Protein AF-A0A7L1XXJ8-F1 (afdb_monomer_lite)

Structure (mmCIF, N/CA/C/O backbone):
data_AF-A0A7L1XXJ8-F1
#
_entry.id   AF-A0A7L1XXJ8-F1
#
loop_
_atom_site.group_PDB
_atom_site.id
_atom_site.type_symbol
_atom_site.label_atom_id
_atom_site.label_alt_id
_atom_site.label_comp_id
_atom_site.label_asym_id
_atom_site.label_entity_id
_atom_site.label_seq_id
_atom_site.pdbx_PDB_ins_code
_atom_site.Cartn_x
_atom_site.Cartn_y
_atom_site.Cartn_z
_atom_site.occupancy
_atom_site.B_iso_or_equiv
_atom_site.auth_seq_id
_atom_site.auth_comp_id
_atom_site.auth_asym_id
_atom_site.auth_atom_id
_atom_site.pdbx_PDB_model_num
ATOM 1 N N . MET A 1 1 ? -1.727 -7.210 -4.369 1.00 92.44 1 MET A N 1
ATOM 2 C CA . MET A 1 1 ? -0.288 -7.426 -4.693 1.00 92.44 1 MET A CA 1
ATOM 3 C C . MET A 1 1 ? 0.607 -7.541 -3.453 1.00 92.44 1 MET A C 1
ATOM 5 O O . MET A 1 1 ? 1.324 -8.529 -3.338 1.00 92.44 1 MET A O 1
ATOM 9 N N . ILE A 1 2 ? 0.567 -6.582 -2.517 1.00 97.12 2 ILE A N 1
ATOM 10 C CA . ILE A 1 2 ? 1.494 -6.506 -1.365 1.00 97.12 2 ILE A CA 1
ATOM 11 C C . ILE A 1 2 ? 1.468 -7.769 -0.490 1.00 97.12 2 ILE A C 1
ATOM 13 O O . ILE A 1 2 ? 2.522 -8.283 -0.127 1.00 97.12 2 ILE A O 1
ATOM 17 N N . ALA A 1 3 ? 0.284 -8.337 -0.232 1.00 97.69 3 ALA A N 1
ATOM 18 C CA . ALA A 1 3 ? 0.163 -9.579 0.534 1.00 97.69 3 ALA A CA 1
ATOM 19 C C . ALA A 1 3 ? 0.949 -10.750 -0.089 1.00 97.69 3 ALA A C 1
ATOM 21 O O . ALA A 1 3 ? 1.571 -11.533 0.626 1.00 97.69 3 ALA A O 1
ATOM 22 N N . ARG A 1 4 ? 0.990 -10.843 -1.428 1.00 97.75 4 ARG A N 1
ATOM 23 C CA . ARG A 1 4 ? 1.785 -11.864 -2.124 1.00 97.75 4 ARG A CA 1
ATOM 24 C C . ARG A 1 4 ? 3.277 -11.638 -1.906 1.00 97.75 4 ARG A C 1
ATOM 26 O O . ARG A 1 4 ? 3.969 -12.590 -1.578 1.00 97.75 4 ARG A O 1
ATOM 33 N N . LEU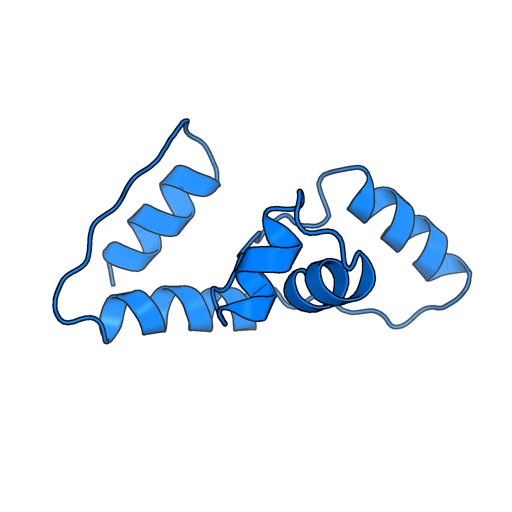 A 1 5 ? 3.753 -10.398 -2.027 1.00 97.94 5 LEU A N 1
ATOM 34 C CA . LEU A 1 5 ? 5.158 -10.055 -1.768 1.00 97.94 5 LEU A CA 1
ATOM 35 C C . LEU A 1 5 ? 5.560 -10.374 -0.319 1.00 97.94 5 LEU A C 1
ATOM 37 O O . LEU A 1 5 ? 6.631 -10.921 -0.085 1.00 97.94 5 LEU A O 1
ATOM 41 N N . GLY A 1 6 ? 4.670 -10.110 0.642 1.00 97.81 6 GLY A N 1
ATOM 42 C CA . GLY A 1 6 ? 4.861 -10.491 2.043 1.00 97.81 6 GLY A CA 1
ATOM 43 C C . GLY A 1 6 ? 4.942 -12.004 2.266 1.00 97.81 6 GLY A C 1
ATOM 44 O O . GLY A 1 6 ? 5.636 -12.453 3.171 1.00 97.81 6 GLY A O 1
ATOM 45 N N . LYS A 1 7 ? 4.256 -12.803 1.443 1.00 97.94 7 LYS A N 1
ATOM 46 C CA . LYS A 1 7 ? 4.336 -14.266 1.504 1.00 97.94 7 LYS A CA 1
ATOM 47 C C . LYS A 1 7 ? 5.636 -14.780 0.883 1.00 97.94 7 LYS A C 1
ATOM 49 O O . LYS A 1 7 ? 6.244 -15.679 1.441 1.00 97.94 7 LYS A O 1
ATOM 54 N N . GLU A 1 8 ? 6.051 -14.207 -0.245 1.00 98.44 8 GLU A N 1
ATOM 55 C CA . GLU A 1 8 ? 7.261 -14.620 -0.974 1.00 98.44 8 GLU A CA 1
ATOM 56 C C . GLU A 1 8 ? 8.561 -14.251 -0.245 1.00 98.44 8 GLU A C 1
ATOM 58 O O . GLU A 1 8 ? 9.539 -14.980 -0.359 1.00 98.44 8 GLU A O 1
ATOM 63 N N . ILE A 1 9 ? 8.593 -13.141 0.507 1.00 97.94 9 ILE A N 1
ATOM 64 C CA . ILE A 1 9 ? 9.805 -12.743 1.247 1.00 97.94 9 ILE A CA 1
ATOM 65 C C . ILE A 1 9 ? 10.117 -13.682 2.423 1.00 97.94 9 ILE A C 1
ATOM 67 O O . ILE A 1 9 ? 11.268 -13.744 2.838 1.00 97.94 9 ILE A O 1
ATOM 71 N N . ASP A 1 10 ? 9.095 -14.362 2.966 1.00 97.06 10 ASP A N 1
ATOM 72 C CA . ASP A 1 10 ? 9.163 -15.362 4.050 1.00 97.06 10 ASP A CA 1
ATOM 73 C C . ASP A 1 10 ? 10.159 -15.038 5.183 1.00 97.06 10 ASP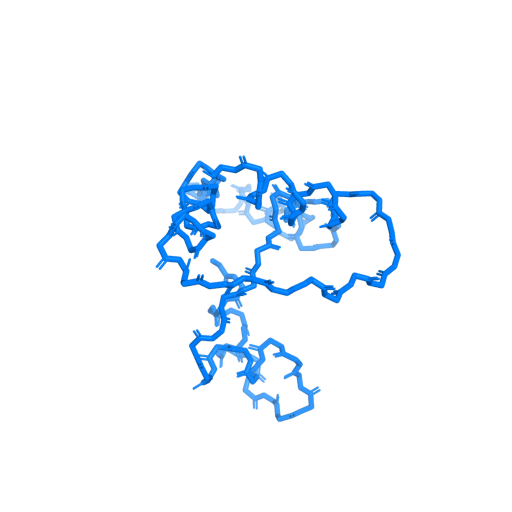 A C 1
ATOM 75 O O . ASP A 1 10 ? 10.896 -15.890 5.673 1.00 97.06 10 ASP A O 1
ATOM 79 N N . ASN A 1 11 ? 10.203 -13.767 5.594 1.00 98.06 11 ASN A N 1
ATOM 80 C CA . ASN A 1 11 ? 11.155 -13.274 6.584 1.00 98.06 11 ASN A CA 1
ATOM 81 C C . ASN A 1 11 ? 10.412 -12.649 7.782 1.00 98.06 11 ASN A C 1
ATOM 83 O O . ASN A 1 11 ? 9.669 -11.680 7.584 1.00 98.06 11 ASN A O 1
ATOM 87 N N . PRO A 1 12 ? 10.630 -13.140 9.021 1.00 97.88 12 PRO A N 1
ATOM 88 C CA . PRO A 1 12 ? 9.959 -12.639 10.222 1.00 97.88 12 PRO A CA 1
ATOM 89 C C . PRO A 1 12 ? 10.338 -11.203 10.619 1.00 97.88 12 PRO A C 1
ATOM 91 O O . PRO A 1 12 ? 9.653 -10.619 11.455 1.00 97.88 12 PRO A O 1
ATOM 94 N N . GLU A 1 13 ? 11.377 -10.608 10.037 1.00 98.56 13 GLU A N 1
ATOM 95 C CA . GLU A 1 13 ? 11.726 -9.194 10.239 1.00 98.56 13 GLU A CA 1
ATOM 96 C C . GLU A 1 13 ? 10.874 -8.245 9.374 1.00 98.56 13 GLU A C 1
ATOM 98 O O . GLU A 1 13 ? 10.858 -7.034 9.592 1.00 98.56 13 GLU A O 1
ATOM 103 N N . SER A 1 14 ? 10.135 -8.769 8.388 1.00 98.38 14 SER A N 1
ATOM 104 C CA . SER A 1 14 ? 9.342 -7.960 7.461 1.00 98.38 14 SER A CA 1
ATOM 105 C C . SER A 1 14 ? 7.949 -7.634 8.003 1.00 98.38 14 SER A C 1
ATOM 107 O O . SER A 1 14 ? 7.169 -8.513 8.374 1.00 98.38 14 SER A O 1
ATOM 109 N N . ILE A 1 15 ? 7.567 -6.356 7.930 1.00 98.44 15 ILE A N 1
ATOM 110 C CA . ILE A 1 15 ? 6.197 -5.909 8.230 1.00 98.44 15 ILE A CA 1
ATOM 111 C C . ILE A 1 15 ? 5.194 -6.567 7.271 1.00 98.44 15 ILE A C 1
ATOM 113 O O . ILE A 1 15 ? 4.139 -7.034 7.697 1.00 98.44 15 ILE A O 1
ATOM 117 N N . CYS A 1 16 ? 5.524 -6.652 5.977 1.00 98.06 16 CYS A N 1
ATOM 118 C CA . CYS A 1 16 ? 4.633 -7.232 4.967 1.00 98.06 16 CYS A CA 1
ATOM 119 C C . CYS A 1 16 ? 4.409 -8.734 5.191 1.00 98.06 16 CYS A C 1
ATOM 121 O O . CYS A 1 16 ? 3.318 -9.235 4.911 1.00 98.06 16 CYS A O 1
ATOM 123 N N . TYR A 1 17 ? 5.416 -9.439 5.719 1.00 98.56 17 TYR A N 1
ATOM 124 C CA . TYR A 1 17 ? 5.294 -10.844 6.104 1.00 98.56 17 TYR A CA 1
ATOM 125 C C . TYR A 1 17 ? 4.243 -11.036 7.198 1.00 98.56 17 TYR A C 1
ATOM 127 O O . TYR A 1 17 ? 3.335 -11.858 7.056 1.00 98.56 17 TYR A O 1
ATOM 135 N N . TRP A 1 18 ? 4.319 -10.245 8.268 1.00 98.69 18 TRP A N 1
ATOM 136 C CA . TRP A 1 18 ? 3.347 -10.332 9.355 1.00 98.69 18 TRP A CA 1
ATOM 137 C C . TRP A 1 18 ? 1.968 -9.826 8.959 1.00 98.69 18 TRP A C 1
ATOM 139 O O . TRP A 1 18 ? 0.972 -10.408 9.390 1.00 98.69 18 TRP A O 1
ATOM 149 N N . ALA A 1 19 ? 1.891 -8.793 8.120 1.00 98.56 19 ALA A N 1
ATOM 150 C CA . ALA A 1 19 ? 0.621 -8.280 7.631 1.00 98.56 19 ALA A CA 1
ATOM 151 C C . ALA A 1 19 ? -0.155 -9.367 6.873 1.00 98.56 19 ALA A C 1
ATOM 153 O O . ALA A 1 19 ? -1.290 -9.670 7.234 1.00 98.56 19 ALA A O 1
ATOM 154 N N . GLN A 1 20 ? 0.477 -10.043 5.904 1.00 98.25 20 GLN A N 1
ATOM 155 C CA . GLN A 1 20 ? -0.203 -11.113 5.167 1.00 98.25 20 GLN A CA 1
ATOM 156 C C . GLN A 1 20 ? -0.518 -12.327 6.049 1.00 98.25 20 GLN A C 1
ATOM 158 O O . GLN A 1 20 ? -1.610 -12.878 5.950 1.00 98.25 20 GLN A O 1
ATOM 163 N N . LYS A 1 21 ? 0.384 -12.704 6.969 1.00 98.25 21 LYS A N 1
ATOM 164 C CA . LYS A 1 21 ? 0.195 -13.869 7.849 1.00 98.25 21 LYS A CA 1
ATOM 165 C C . LYS A 1 21 ? -0.979 -13.696 8.815 1.00 98.25 21 LYS A C 1
ATOM 167 O O . LYS A 1 21 ? -1.613 -14.679 9.184 1.00 98.25 21 LYS A O 1
ATOM 172 N N . ASN A 1 22 ? -1.272 -12.455 9.200 1.00 98.50 22 ASN A N 1
ATOM 173 C CA . ASN A 1 22 ? -2.381 -12.103 10.087 1.00 98.50 22 ASN A CA 1
ATOM 174 C C . ASN A 1 22 ? -3.613 -11.564 9.339 1.00 98.50 22 ASN A C 1
ATOM 176 O O . ASN A 1 22 ? -4.515 -11.029 9.977 1.00 98.50 22 ASN A O 1
ATOM 180 N N . ASN A 1 23 ? -3.669 -11.687 8.007 1.00 97.81 23 ASN A N 1
ATOM 181 C CA . ASN A 1 23 ? -4.757 -11.157 7.174 1.00 97.81 23 ASN A CA 1
ATOM 182 C C . ASN A 1 23 ? -5.023 -9.649 7.378 1.00 97.81 23 ASN A C 1
ATOM 184 O O . ASN A 1 23 ? -6.164 -9.194 7.308 1.00 97.81 23 ASN A O 1
ATOM 188 N N . ILE A 1 24 ? -3.970 -8.866 7.623 1.00 98.19 24 ILE A N 1
ATOM 189 C CA . ILE A 1 24 ? -4.030 -7.406 7.734 1.00 98.19 24 ILE A CA 1
ATOM 190 C C . ILE A 1 24 ? -3.749 -6.814 6.345 1.00 98.19 24 ILE A C 1
ATOM 192 O O . ILE A 1 24 ? -2.640 -6.986 5.824 1.00 98.19 24 ILE A O 1
ATOM 196 N N . PRO A 1 25 ? -4.716 -6.126 5.714 1.00 97.56 25 PRO A N 1
ATOM 197 C CA . PRO A 1 25 ? -4.504 -5.539 4.401 1.00 97.56 25 PRO A CA 1
ATOM 198 C C . PRO A 1 25 ? -3.561 -4.337 4.485 1.00 97.56 25 PRO A C 1
ATOM 200 O O . PRO A 1 25 ? -3.682 -3.483 5.361 1.00 97.56 25 PRO A O 1
ATOM 203 N N . VAL A 1 26 ? -2.635 -4.262 3.530 1.00 98.00 26 VAL A N 1
ATOM 204 C CA . VAL A 1 26 ? -1.774 -3.098 3.305 1.00 98.00 26 VAL A CA 1
ATOM 205 C C . VAL A 1 26 ? -2.194 -2.482 1.982 1.00 98.00 26 VAL A C 1
ATOM 207 O O . VAL A 1 26 ? -2.166 -3.167 0.959 1.00 98.00 26 VAL A O 1
ATOM 210 N N . LEU A 1 27 ? -2.578 -1.209 2.013 1.00 97.44 27 LEU A N 1
ATOM 211 C CA . LEU A 1 27 ? -3.108 -0.490 0.859 1.00 97.44 27 LEU A CA 1
ATOM 212 C C . LEU A 1 27 ? -2.158 0.627 0.448 1.00 97.44 27 LEU A C 1
ATOM 214 O O . LEU A 1 27 ? -1.674 1.387 1.287 1.00 97.44 27 LEU A O 1
ATOM 218 N N . SER A 1 28 ? -1.900 0.720 -0.853 1.00 97.38 28 SER A N 1
ATOM 219 C CA . SER A 1 28 ? -1.071 1.768 -1.443 1.00 97.38 28 SER A CA 1
ATOM 220 C C . SER A 1 28 ? -1.625 2.135 -2.821 1.00 97.38 28 SER A C 1
ATOM 222 O O . SER A 1 28 ? -1.283 1.479 -3.807 1.00 97.38 28 SER A O 1
ATOM 224 N N . PRO A 1 29 ? -2.475 3.177 -2.915 1.00 95.56 29 PRO A N 1
ATOM 225 C CA . PRO A 1 29 ? -3.054 3.609 -4.190 1.00 95.56 29 PRO A CA 1
ATOM 226 C C . PRO A 1 29 ? -2.002 4.024 -5.227 1.00 95.56 29 PRO A C 1
ATOM 228 O O . PRO A 1 29 ? -2.248 3.945 -6.424 1.00 95.56 29 PRO A O 1
ATOM 231 N N . ALA A 1 30 ? -0.822 4.451 -4.771 1.00 96.31 30 ALA A N 1
ATOM 232 C CA . ALA A 1 30 ? 0.304 4.853 -5.607 1.00 96.31 30 ALA A CA 1
ATOM 233 C C . ALA A 1 30 ? 1.446 3.821 -5.547 1.00 96.31 30 ALA A C 1
ATOM 235 O O . ALA A 1 30 ? 2.607 4.174 -5.367 1.00 96.31 30 ALA A O 1
ATOM 236 N N . LEU A 1 31 ? 1.132 2.524 -5.679 1.00 96.50 31 LEU A N 1
ATOM 237 C CA . LEU A 1 31 ? 2.128 1.443 -5.577 1.00 96.50 31 LEU A CA 1
ATOM 238 C C . LEU A 1 31 ? 3.261 1.539 -6.620 1.00 96.50 31 LEU A C 1
ATOM 240 O O . LEU A 1 31 ? 4.342 0.992 -6.413 1.00 96.50 31 LEU A O 1
ATOM 244 N N . THR A 1 32 ? 3.014 2.222 -7.737 1.00 96.75 32 THR A N 1
ATOM 245 C CA . THR A 1 32 ? 3.977 2.422 -8.826 1.00 96.75 32 THR A CA 1
ATOM 246 C C . THR A 1 32 ? 4.958 3.570 -8.584 1.00 96.75 32 THR A C 1
ATOM 248 O O . THR A 1 32 ? 5.903 3.703 -9.352 1.00 96.75 32 THR A O 1
ATOM 251 N N . ASP A 1 33 ? 4.759 4.403 -7.561 1.00 96.75 33 ASP A N 1
ATOM 252 C CA . ASP A 1 33 ? 5.623 5.556 -7.275 1.00 96.75 33 ASP A CA 1
ATOM 253 C C . ASP A 1 33 ? 6.847 5.137 -6.440 1.00 96.75 33 ASP A C 1
ATOM 255 O O . ASP A 1 33 ? 6.926 5.350 -5.230 1.00 96.75 33 ASP A O 1
ATOM 259 N N . GLY A 1 34 ? 7.782 4.429 -7.080 1.00 96.25 34 GLY A N 1
ATOM 260 C CA . GLY A 1 34 ? 9.034 3.984 -6.469 1.00 96.25 34 GLY A CA 1
ATOM 261 C C . GLY A 1 34 ? 9.671 2.795 -7.189 1.00 96.25 34 GLY A C 1
ATOM 262 O O . GLY A 1 34 ? 9.213 2.365 -8.244 1.00 96.25 34 GLY A O 1
ATOM 263 N N . SER A 1 35 ? 10.702 2.203 -6.576 1.00 97.56 35 SER A N 1
ATOM 264 C CA . SER A 1 35 ? 11.502 1.127 -7.194 1.00 97.56 35 SER A CA 1
ATOM 265 C C . SER A 1 35 ? 10.684 -0.103 -7.621 1.00 97.56 35 SER A C 1
ATOM 267 O O . SER A 1 35 ? 11.005 -0.751 -8.617 1.00 97.56 35 SER A O 1
ATOM 269 N N . LEU A 1 36 ? 9.591 -0.420 -6.916 1.00 97.31 36 LEU A N 1
ATOM 270 C CA . LEU A 1 36 ? 8.682 -1.488 -7.340 1.00 97.31 36 LEU A CA 1
ATOM 271 C C . LEU A 1 36 ? 8.008 -1.160 -8.682 1.00 97.31 36 LEU A C 1
ATOM 273 O O . LEU A 1 36 ? 7.866 -2.046 -9.525 1.00 97.31 36 LEU A O 1
ATOM 277 N N . GLY A 1 37 ? 7.634 0.104 -8.891 1.00 96.94 37 GLY A N 1
ATOM 278 C CA . GLY A 1 37 ? 7.119 0.609 -10.160 1.00 96.94 37 GLY A CA 1
ATOM 279 C C . GLY A 1 37 ? 8.123 0.447 -11.294 1.00 96.94 37 GLY A C 1
ATOM 280 O O . GLY A 1 37 ? 7.751 -0.072 -12.344 1.00 96.94 37 GLY A O 1
ATOM 281 N N . ASP A 1 38 ? 9.398 0.767 -11.060 1.00 97.75 38 ASP A N 1
ATOM 282 C CA . ASP A 1 38 ? 10.465 0.571 -12.053 1.00 97.75 38 ASP A CA 1
ATOM 283 C C . ASP A 1 38 ? 10.581 -0.902 -12.470 1.00 97.75 38 ASP A C 1
ATOM 285 O O . ASP A 1 38 ? 10.682 -1.230 -13.654 1.00 97.75 38 ASP A O 1
ATOM 289 N N . MET A 1 39 ? 10.516 -1.824 -11.503 1.00 97.75 39 MET A N 1
ATOM 290 C CA . MET A 1 39 ? 10.569 -3.259 -11.789 1.00 97.75 39 MET A CA 1
ATOM 291 C C . MET A 1 39 ? 9.348 -3.735 -12.584 1.00 97.75 39 MET A C 1
ATOM 293 O O . MET A 1 39 ? 9.500 -4.527 -13.516 1.00 97.75 39 MET A O 1
ATOM 297 N N . ILE A 1 40 ? 8.147 -3.241 -12.260 1.00 97.25 40 ILE A N 1
ATOM 298 C CA . ILE A 1 40 ? 6.920 -3.520 -13.023 1.00 97.25 40 ILE A CA 1
ATOM 299 C C . ILE A 1 40 ? 7.038 -2.963 -14.447 1.00 97.25 40 ILE A C 1
ATOM 301 O O . ILE A 1 40 ? 6.694 -3.654 -15.408 1.00 97.25 40 ILE A O 1
ATOM 305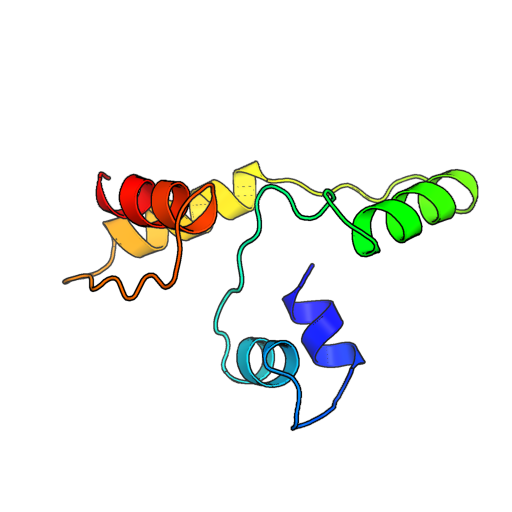 N N . PHE A 1 41 ? 7.577 -1.753 -14.599 1.00 97.44 41 PHE A N 1
ATOM 306 C CA . PHE A 1 41 ? 7.817 -1.123 -15.891 1.00 97.44 41 PHE A CA 1
ATOM 307 C C . PHE A 1 41 ? 8.743 -1.977 -16.762 1.00 97.44 41 PHE A C 1
ATOM 309 O O . PHE A 1 41 ? 8.345 -2.384 -17.854 1.00 97.44 41 PHE A O 1
ATOM 316 N N . PHE A 1 42 ? 9.927 -2.359 -16.272 1.00 97.69 42 PHE A N 1
ATOM 317 C CA . PHE A 1 42 ? 10.833 -3.237 -17.022 1.00 97.69 42 PHE A CA 1
ATOM 318 C C . PHE A 1 42 ? 10.230 -4.617 -17.301 1.00 97.69 42 PHE A C 1
ATOM 320 O O . PHE A 1 42 ? 10.474 -5.202 -18.360 1.00 97.69 42 PHE A O 1
ATOM 327 N N . HIS A 1 43 ? 9.436 -5.149 -16.368 1.00 97.56 43 HIS A N 1
ATOM 328 C CA . HIS A 1 43 ? 8.730 -6.410 -16.558 1.00 97.56 43 HIS A CA 1
ATOM 329 C C . HIS A 1 43 ? 7.723 -6.326 -17.707 1.00 97.56 43 HIS A C 1
ATOM 331 O O . HIS A 1 43 ? 7.652 -7.260 -18.504 1.00 97.56 43 HIS A O 1
ATOM 337 N N . SER A 1 44 ? 7.009 -5.205 -17.837 1.00 97.44 44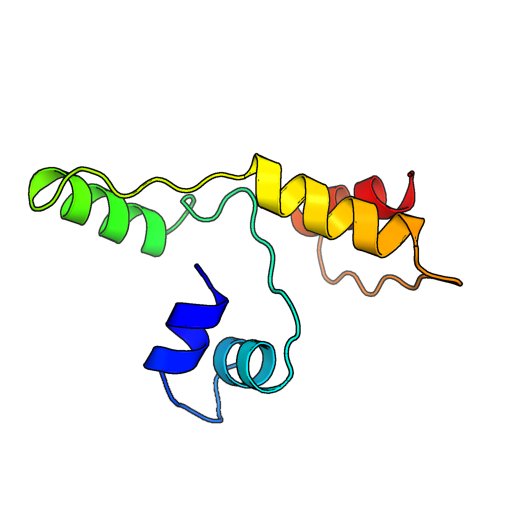 SER A N 1
ATOM 338 C CA . SER A 1 44 ? 5.955 -5.028 -18.840 1.00 97.44 44 SER A CA 1
ATOM 339 C C . SER A 1 44 ? 6.451 -5.198 -20.283 1.00 97.44 44 SER A C 1
ATOM 341 O O . SER A 1 44 ? 5.743 -5.783 -21.099 1.00 97.44 44 SER A O 1
ATOM 343 N N . TYR A 1 45 ? 7.697 -4.805 -20.584 1.00 97.00 45 TYR A N 1
ATOM 344 C CA . TYR A 1 45 ? 8.316 -5.013 -21.903 1.00 97.00 45 TYR A CA 1
ATOM 345 C C . TYR A 1 45 ? 8.628 -6.479 -22.203 1.00 97.00 45 TYR A C 1
ATOM 347 O O . TYR A 1 45 ? 8.635 -6.891 -23.360 1.00 97.00 45 TYR A O 1
ATOM 355 N N . LYS A 1 46 ? 8.925 -7.274 -21.170 1.00 97.12 46 LYS A N 1
ATOM 356 C CA . LYS A 1 46 ? 9.266 -8.696 -21.315 1.00 97.12 46 LYS A CA 1
ATOM 357 C C . LYS A 1 46 ? 8.024 -9.582 -21.270 1.00 97.12 46 LYS A C 1
ATOM 359 O O . LYS A 1 46 ? 7.989 -10.622 -21.923 1.00 97.12 46 LYS A O 1
ATOM 364 N N . ARG A 1 47 ? 7.046 -9.212 -20.441 1.00 96.06 47 ARG A N 1
ATOM 365 C CA . ARG A 1 47 ? 5.813 -9.953 -20.159 1.00 96.06 47 ARG A CA 1
ATOM 366 C C . ARG A 1 47 ? 4.670 -8.954 -19.930 1.00 96.06 47 ARG A C 1
ATOM 368 O O . ARG A 1 47 ? 4.429 -8.551 -18.791 1.00 96.06 47 ARG A O 1
ATOM 375 N N . PRO A 1 48 ? 3.987 -8.522 -21.001 1.00 95.25 48 PRO A N 1
ATOM 376 C CA . PRO A 1 48 ? 2.860 -7.606 -20.878 1.00 95.25 48 PRO A CA 1
ATOM 377 C C . PRO A 1 48 ? 1.653 -8.295 -20.224 1.00 95.25 48 PRO A C 1
ATOM 379 O O . PRO A 1 48 ? 1.516 -9.517 -20.284 1.00 95.25 48 PRO A O 1
ATOM 382 N N . GLY A 1 49 ? 0.757 -7.501 -19.631 1.00 95.88 49 GLY A N 1
ATOM 383 C CA . GLY A 1 49 ? -0.546 -7.970 -19.135 1.00 95.88 49 GLY A CA 1
ATOM 384 C C . GLY A 1 49 ? -0.761 -7.880 -17.622 1.00 95.88 49 GLY A C 1
ATOM 385 O O . GLY A 1 49 ? -1.873 -8.129 -17.166 1.00 95.88 49 GLY A O 1
ATOM 386 N N . LEU A 1 50 ? 0.251 -7.498 -16.834 1.00 97.19 50 LEU A N 1
ATOM 387 C CA . LEU A 1 50 ? 0.035 -7.192 -15.418 1.00 97.19 50 LEU A CA 1
ATOM 388 C C . LEU A 1 50 ? -0.779 -5.897 -15.287 1.00 97.19 50 LEU A C 1
ATOM 390 O O . LEU A 1 50 ? -0.341 -4.842 -15.740 1.00 97.19 50 LEU A O 1
ATOM 394 N N . VAL A 1 51 ? -1.936 -5.984 -14.634 1.00 96.94 51 VAL A N 1
ATOM 395 C CA . VAL A 1 51 ? -2.807 -4.844 -14.325 1.00 96.94 51 VAL A CA 1
ATOM 396 C C . VAL A 1 51 ? -2.901 -4.694 -12.811 1.00 96.94 51 VAL A C 1
ATOM 398 O O . VAL A 1 51 ? -3.100 -5.677 -12.096 1.00 96.94 51 VAL A O 1
ATOM 401 N N . LEU A 1 52 ? -2.748 -3.462 -12.329 1.00 96.06 52 LEU A N 1
ATOM 402 C CA . LEU A 1 52 ? -2.996 -3.084 -10.942 1.00 96.06 52 LEU A CA 1
ATOM 403 C C . LEU A 1 52 ? -4.241 -2.202 -10.908 1.00 96.06 52 LEU A C 1
ATOM 405 O O . LEU A 1 52 ? -4.191 -1.056 -11.349 1.00 96.06 52 LEU A O 1
ATOM 409 N N . ASP A 1 53 ? -5.350 -2.753 -10.420 1.00 96.25 53 ASP A N 1
ATOM 410 C CA . ASP A 1 53 ? -6.575 -1.987 -10.209 1.00 96.25 53 ASP A CA 1
ATOM 411 C C . ASP A 1 53 ? -6.583 -1.366 -8.810 1.00 96.25 53 ASP A C 1
ATOM 413 O O . ASP A 1 53 ? -6.417 -2.051 -7.803 1.00 96.25 53 ASP A O 1
ATOM 417 N N . ILE A 1 54 ? -6.787 -0.054 -8.763 1.00 96.62 54 ILE A N 1
ATOM 418 C CA . ILE A 1 54 ? -6.886 0.729 -7.528 1.00 96.62 54 ILE A CA 1
ATOM 419 C C . ILE A 1 54 ? -8.337 0.894 -7.060 1.00 96.62 54 ILE A C 1
ATOM 421 O O . ILE A 1 54 ? -8.578 1.283 -5.917 1.00 96.62 54 ILE A O 1
ATOM 425 N N . VAL A 1 55 ? -9.318 0.621 -7.928 1.00 97.62 55 VAL A N 1
ATOM 426 C CA . VAL A 1 55 ? -10.741 0.778 -7.610 1.00 97.62 55 VAL A CA 1
ATOM 427 C C . VAL A 1 55 ? -11.193 -0.305 -6.635 1.00 97.62 55 VAL A C 1
ATOM 429 O O . VAL A 1 55 ? -11.926 -0.003 -5.690 1.00 97.62 55 VAL A O 1
ATOM 432 N N . GLU A 1 56 ? -10.735 -1.545 -6.811 1.00 96.12 56 GLU A N 1
ATOM 433 C CA . GLU A 1 56 ? -10.998 -2.623 -5.855 1.00 96.12 56 GLU A CA 1
ATOM 434 C C . GLU A 1 56 ? -10.443 -2.303 -4.453 1.00 96.12 56 GLU A C 1
ATOM 436 O O . GLU A 1 56 ? -11.173 -2.412 -3.464 1.00 96.12 56 GLU A O 1
ATOM 441 N N . ASP A 1 57 ? -9.210 -1.794 -4.364 1.00 96.88 57 ASP A N 1
ATOM 442 C CA . ASP A 1 57 ? -8.598 -1.366 -3.096 1.00 96.88 57 ASP A CA 1
ATOM 443 C C . ASP A 1 57 ? -9.381 -0.212 -2.437 1.00 96.88 57 ASP A C 1
ATOM 445 O O . ASP A 1 57 ? -9.571 -0.194 -1.216 1.00 96.88 57 ASP A O 1
ATOM 449 N N . LEU A 1 58 ? -9.913 0.726 -3.232 1.00 97.38 58 LEU A N 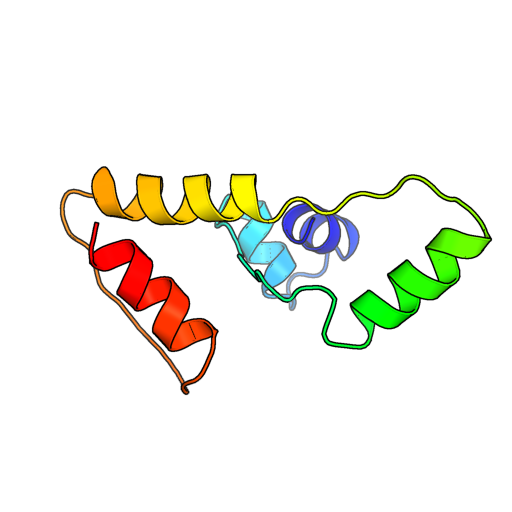1
ATOM 450 C CA . LEU A 1 58 ? -10.762 1.809 -2.727 1.00 97.38 58 LEU A CA 1
ATOM 451 C C . LEU A 1 58 ? -12.086 1.285 -2.149 1.00 97.38 58 LEU A C 1
ATOM 453 O O . LEU A 1 58 ? -12.562 1.779 -1.124 1.00 97.38 58 LEU A O 1
ATOM 457 N N . ARG A 1 59 ? -12.694 0.273 -2.780 1.00 97.31 59 ARG A N 1
ATOM 458 C CA . ARG A 1 59 ? -13.885 -0.389 -2.227 1.00 97.31 59 ARG A CA 1
ATOM 459 C C . ARG A 1 59 ? -13.547 -1.080 -0.912 1.00 97.31 59 ARG A C 1
ATOM 461 O O . ARG A 1 59 ? -14.327 -0.974 0.033 1.00 97.31 59 ARG A O 1
ATOM 468 N N . LEU A 1 60 ? -12.398 -1.747 -0.833 1.00 97.12 60 LEU A N 1
ATOM 469 C CA . LEU A 1 60 ? -11.966 -2.452 0.369 1.00 97.12 60 LEU A CA 1
ATOM 470 C C . LEU A 1 60 ? -11.807 -1.499 1.564 1.00 97.12 60 LEU A C 1
ATOM 472 O O . LEU A 1 60 ? -12.426 -1.733 2.599 1.00 97.12 60 LEU A O 1
ATOM 476 N N . ILE A 1 61 ? -11.057 -0.399 1.430 1.00 97.69 61 ILE A N 1
ATOM 477 C CA . ILE A 1 61 ? -10.834 0.526 2.558 1.00 97.69 61 ILE A CA 1
ATOM 478 C C . ILE A 1 61 ? -12.118 1.219 3.021 1.00 97.69 61 ILE A C 1
ATOM 480 O O . ILE A 1 61 ? -12.373 1.315 4.221 1.00 97.69 61 ILE A O 1
ATOM 484 N N . ASN A 1 62 ? -12.957 1.665 2.082 1.00 97.88 62 ASN A N 1
ATOM 485 C CA . ASN A 1 62 ? -14.187 2.376 2.423 1.00 97.88 62 ASN A CA 1
ATOM 486 C C . ASN A 1 62 ? -15.198 1.434 3.080 1.00 97.88 62 ASN A C 1
ATOM 488 O O . ASN A 1 62 ? -15.803 1.784 4.086 1.00 97.88 62 ASN A O 1
ATOM 492 N N . THR A 1 63 ? -15.361 0.214 2.559 1.00 97.56 63 THR A N 1
ATOM 493 C CA . THR A 1 63 ? -16.276 -0.766 3.167 1.00 97.56 63 THR A CA 1
ATOM 494 C C . THR A 1 63 ? -15.814 -1.182 4.561 1.00 97.56 63 THR A C 1
ATOM 496 O O . THR A 1 63 ? -16.650 -1.334 5.449 1.00 97.56 63 THR A O 1
ATOM 499 N N . GLN A 1 64 ? -14.502 -1.293 4.796 1.00 96.94 64 GLN A N 1
ATOM 500 C CA . GLN A 1 64 ? -13.965 -1.540 6.135 1.00 96.94 64 GLN A CA 1
ATOM 501 C C . GLN A 1 64 ? -14.339 -0.442 7.133 1.00 96.94 64 GLN A C 1
ATOM 503 O O . GLN A 1 64 ? -14.692 -0.764 8.265 1.00 96.94 64 GLN A O 1
ATOM 508 N N . ALA A 1 65 ? -14.289 0.827 6.726 1.00 97.44 65 ALA A N 1
ATOM 509 C CA . ALA A 1 65 ? -14.699 1.939 7.578 1.00 97.44 65 ALA A CA 1
ATOM 510 C C . ALA A 1 65 ? -16.221 1.950 7.815 1.00 97.44 65 ALA A C 1
ATOM 512 O O . ALA A 1 65 ? -16.647 1.974 8.967 1.00 97.44 65 ALA A O 1
ATOM 513 N N . ILE A 1 66 ? -17.024 1.827 6.750 1.00 97.75 66 ILE A N 1
ATOM 514 C CA . ILE A 1 66 ? -18.499 1.868 6.798 1.00 97.75 66 ILE A CA 1
ATOM 515 C C . ILE A 1 66 ? -19.076 0.778 7.713 1.00 97.75 66 ILE A C 1
ATOM 517 O O . ILE A 1 66 ? -20.008 1.021 8.477 1.00 97.75 66 ILE A O 1
ATOM 521 N N . PHE A 1 67 ? -18.550 -0.448 7.631 1.00 97.88 67 PHE A N 1
ATOM 522 C CA . PHE A 1 67 ? -19.077 -1.580 8.401 1.00 97.88 67 PHE A CA 1
ATOM 523 C C . PHE A 1 67 ? -18.455 -1.719 9.799 1.00 97.88 67 PHE A C 1
ATOM 525 O O . PHE A 1 67 ? -18.869 -2.587 10.573 1.00 97.88 67 PHE A O 1
ATOM 532 N N . ALA A 1 68 ? -17.476 -0.884 10.158 1.00 97.69 68 ALA A N 1
ATOM 533 C CA . ALA A 1 68 ? -16.891 -0.900 11.490 1.00 97.69 68 ALA A CA 1
ATOM 534 C C . ALA A 1 68 ? -17.827 -0.244 12.517 1.00 97.69 68 ALA A C 1
ATOM 536 O O . ALA A 1 68 ? -18.374 0.832 12.308 1.00 97.69 68 ALA A O 1
ATOM 537 N N . ARG A 1 69 ? -17.960 -0.853 13.702 1.00 97.81 69 ARG A N 1
ATOM 538 C CA . ARG A 1 69 ? -18.760 -0.275 14.801 1.00 97.81 69 ARG A CA 1
ATOM 539 C C . ARG A 1 69 ? -18.199 1.066 15.292 1.00 97.81 69 ARG A C 1
ATOM 541 O O . ARG A 1 69 ? -18.954 1.936 15.717 1.00 97.81 69 ARG A O 1
ATOM 548 N N . LYS A 1 70 ? -16.871 1.166 15.338 1.00 97.94 70 LYS A N 1
ATOM 549 C CA . LYS A 1 70 ? -16.076 2.347 15.689 1.00 97.94 70 LYS A CA 1
ATOM 550 C C . LYS A 1 70 ? -14.728 2.218 14.998 1.00 97.94 70 LYS A C 1
ATOM 552 O O . LYS A 1 70 ? -14.227 1.103 14.852 1.00 97.94 70 LYS A O 1
ATOM 557 N N . THR A 1 71 ? -14.119 3.343 14.663 1.00 98.12 71 THR A N 1
ATOM 558 C CA . THR A 1 71 ? -12.797 3.393 14.046 1.00 98.12 71 THR A CA 1
ATOM 559 C C . THR A 1 71 ? -11.848 4.252 14.876 1.00 98.12 71 THR A C 1
ATOM 561 O O . THR A 1 71 ? -12.260 5.129 15.637 1.00 98.12 71 THR A O 1
ATOM 564 N N . GLY A 1 72 ? -10.554 3.960 14.769 1.00 98.00 72 GLY A N 1
ATOM 565 C CA . GLY A 1 72 ? -9.479 4.741 15.367 1.00 98.00 72 GLY A CA 1
ATOM 566 C C . GLY A 1 72 ? -8.340 4.857 14.364 1.00 98.00 72 GLY A C 1
ATOM 567 O O . GLY A 1 72 ? -8.032 3.892 13.669 1.00 98.00 72 GLY A O 1
ATOM 568 N N . MET A 1 73 ? -7.733 6.037 14.267 1.00 98.31 73 MET A N 1
ATOM 569 C CA . MET A 1 73 ? -6.665 6.315 13.308 1.00 98.31 73 MET A CA 1
ATOM 570 C C . MET A 1 73 ? -5.368 6.634 14.051 1.00 98.31 73 MET A C 1
ATOM 572 O O . MET A 1 73 ? -5.323 7.577 14.838 1.00 98.31 73 MET A O 1
ATOM 576 N N . ILE A 1 74 ? -4.305 5.879 13.769 1.00 98.44 74 ILE A N 1
ATOM 577 C CA . ILE A 1 74 ? -2.931 6.213 14.163 1.00 98.44 74 ILE A CA 1
ATOM 578 C C . ILE A 1 74 ? -2.181 6.534 12.874 1.00 98.44 74 ILE A C 1
ATOM 580 O O . ILE A 1 74 ? -1.956 5.652 12.050 1.00 98.44 74 ILE A O 1
ATOM 584 N N . ILE A 1 75 ? -1.840 7.807 12.679 1.00 98.31 75 ILE A N 1
ATOM 585 C CA . ILE A 1 75 ? -1.227 8.299 11.442 1.00 98.31 75 ILE A CA 1
ATOM 586 C C . ILE A 1 75 ? 0.112 8.941 11.792 1.00 98.31 75 ILE A C 1
ATOM 588 O O . ILE A 1 75 ? 0.159 9.930 12.522 1.00 98.31 75 ILE A O 1
ATOM 592 N N . LEU A 1 76 ? 1.195 8.382 11.253 1.00 98.12 76 LEU A N 1
ATOM 593 C CA . LEU A 1 76 ? 2.546 8.919 11.387 1.00 98.12 76 LEU A CA 1
ATOM 594 C C . LEU A 1 76 ? 2.942 9.581 10.059 1.00 98.12 76 LEU A C 1
ATOM 596 O O . LEU A 1 76 ? 3.160 8.894 9.064 1.00 98.12 76 LEU A O 1
ATOM 600 N N . GLY A 1 77 ? 2.999 10.916 10.035 1.00 97.50 77 GLY A N 1
ATOM 601 C CA . GLY A 1 77 ? 3.269 11.705 8.826 1.00 97.50 77 GLY A CA 1
ATOM 602 C C . GLY A 1 77 ? 2.016 12.314 8.175 1.00 97.50 77 GLY A C 1
ATOM 603 O O . GLY A 1 77 ? 1.004 12.550 8.835 1.00 97.50 77 GLY A O 1
ATOM 604 N N . GLY A 1 78 ? 2.100 12.627 6.877 1.00 97.25 78 GLY A N 1
ATOM 605 C CA . GLY A 1 78 ? 1.066 13.344 6.114 1.00 97.25 78 GLY A CA 1
ATOM 606 C C . GLY A 1 78 ? 0.823 12.766 4.714 1.00 97.25 78 GLY A C 1
ATOM 607 O O . GLY A 1 78 ? 1.024 11.580 4.481 1.00 97.25 78 GLY A O 1
ATOM 608 N N . GLY A 1 79 ? 0.378 13.600 3.770 1.00 97.62 79 GLY A N 1
ATOM 609 C CA . GLY A 1 79 ? 0.231 13.213 2.360 1.00 97.62 79 GLY A CA 1
ATOM 610 C C . GLY A 1 79 ? -0.845 12.151 2.100 1.00 97.62 79 GLY A C 1
ATOM 611 O O . GLY A 1 79 ? -1.900 12.152 2.742 1.00 97.62 79 GLY A O 1
ATOM 612 N N . LEU A 1 80 ? -0.566 11.256 1.143 1.00 97.00 80 LEU A N 1
ATOM 613 C CA . LEU A 1 80 ? -1.507 10.239 0.663 1.00 97.00 80 LEU A CA 1
ATOM 614 C C . LEU A 1 80 ? -2.021 9.344 1.795 1.00 97.00 80 LEU A C 1
ATOM 616 O O . LEU A 1 80 ? -3.224 9.127 1.886 1.00 97.00 80 LEU A O 1
ATOM 620 N N . VAL A 1 81 ? -1.140 8.881 2.689 1.00 97.31 81 VAL A N 1
ATOM 621 C CA . VAL A 1 81 ? -1.529 7.976 3.785 1.00 97.31 81 VAL A CA 1
ATOM 622 C C . VAL A 1 81 ? -2.521 8.637 4.742 1.00 97.31 81 VAL A C 1
ATOM 624 O O . VAL A 1 81 ? -3.534 8.033 5.089 1.00 97.31 81 VAL A O 1
ATOM 627 N N . LYS A 1 82 ?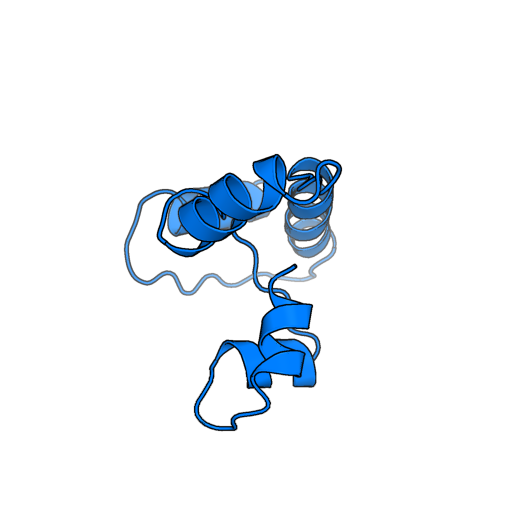 -2.297 9.909 5.104 1.00 98.38 82 LYS A N 1
ATOM 628 C CA . LYS A 1 82 ? -3.216 10.662 5.969 1.00 98.38 82 LYS A CA 1
ATOM 629 C C . LYS A 1 82 ? -4.561 10.866 5.282 1.00 98.38 82 LYS A C 1
ATOM 631 O O . LYS A 1 82 ? -5.600 10.602 5.881 1.00 98.38 82 LYS A O 1
ATOM 636 N N . HIS A 1 83 ? -4.536 11.361 4.044 1.00 98.38 83 HIS A N 1
ATOM 637 C CA . HIS A 1 83 ? -5.756 11.684 3.315 1.00 98.38 83 HIS A CA 1
ATOM 638 C C . HIS A 1 83 ? -6.595 10.433 3.049 1.00 98.38 83 HIS A C 1
ATOM 640 O O . HIS A 1 83 ? -7.795 10.449 3.280 1.00 98.38 83 HIS A O 1
ATOM 646 N N . HIS A 1 84 ? -5.978 9.340 2.601 1.00 98.00 84 HIS A N 1
ATOM 647 C CA . HIS A 1 84 ? -6.698 8.133 2.211 1.00 98.00 84 HIS A CA 1
ATOM 648 C C . HIS A 1 84 ? -7.411 7.470 3.399 1.00 98.00 84 HIS A C 1
ATOM 650 O O . HIS A 1 84 ? -8.592 7.147 3.294 1.00 98.00 84 HIS A O 1
ATOM 656 N N . ILE A 1 85 ? -6.739 7.363 4.553 1.00 98.31 85 ILE A N 1
ATOM 657 C CA . ILE A 1 85 ? -7.335 6.806 5.778 1.00 98.31 85 ILE A CA 1
ATOM 658 C C . ILE A 1 85 ? -8.452 7.719 6.307 1.00 98.31 85 ILE A C 1
ATOM 660 O O . ILE A 1 85 ? -9.536 7.236 6.637 1.00 98.31 85 ILE A O 1
ATOM 664 N N . ALA A 1 86 ? -8.220 9.035 6.369 1.00 98.19 86 ALA A N 1
ATOM 665 C CA . ALA A 1 86 ? -9.229 9.981 6.845 1.00 98.19 86 ALA A CA 1
ATOM 666 C C . ALA A 1 86 ? -10.457 10.027 5.921 1.00 98.19 86 ALA A C 1
ATOM 668 O O . ALA A 1 86 ? -11.583 10.060 6.403 1.00 98.19 86 ALA A O 1
ATOM 669 N N . ASN A 1 87 ? -10.246 9.970 4.604 1.00 98.19 87 ASN A N 1
ATOM 670 C CA . ASN A 1 87 ? -11.320 9.975 3.616 1.00 98.19 87 ASN A CA 1
ATOM 671 C C . ASN A 1 87 ? -12.160 8.693 3.660 1.00 98.19 87 ASN A C 1
ATOM 673 O O . ASN A 1 87 ? -13.363 8.757 3.442 1.00 98.19 87 ASN A O 1
ATOM 677 N N . ALA A 1 88 ? -11.564 7.541 3.978 1.00 97.94 88 ALA A N 1
ATOM 678 C CA . ALA A 1 88 ? -12.334 6.318 4.195 1.00 97.94 88 ALA A CA 1
ATOM 679 C C . ALA A 1 88 ? -13.270 6.433 5.410 1.00 97.94 88 ALA A C 1
ATOM 681 O O . ALA A 1 88 ? -14.389 5.945 5.363 1.00 97.94 88 ALA A O 1
ATOM 682 N N . ASN A 1 89 ? -12.840 7.132 6.466 1.00 97.50 89 ASN A N 1
ATOM 683 C CA . ASN A 1 89 ? -13.633 7.370 7.681 1.00 97.50 89 ASN A CA 1
ATOM 684 C C . ASN A 1 89 ? -14.649 8.521 7.558 1.00 97.50 89 ASN A C 1
ATOM 686 O O . ASN A 1 89 ? -15.350 8.815 8.524 1.00 97.50 89 ASN A O 1
ATOM 690 N N . LEU A 1 90 ? -14.700 9.200 6.409 1.00 95.19 90 LEU A N 1
ATOM 691 C CA . LEU A 1 90 ? -15.755 10.166 6.096 1.00 95.19 90 LEU A CA 1
ATOM 692 C C . LEU A 1 90 ? -17.052 9.474 5.639 1.00 95.19 90 LEU A C 1
ATOM 694 O O . LEU A 1 90 ? -18.117 10.084 5.718 1.00 95.19 90 LEU A O 1
ATOM 698 N N . MET A 1 91 ? -16.937 8.246 5.124 1.00 80.81 91 MET A N 1
ATOM 699 C CA . MET A 1 91 ? -18.041 7.423 4.619 1.00 80.81 91 MET A CA 1
ATOM 700 C C . MET A 1 91 ? -18.820 6.775 5.761 1.00 80.81 91 MET A C 1
ATOM 702 O O . MET A 1 91 ? -20.060 6.697 5.629 1.00 80.81 91 MET A O 1
#

Radius of gyration: 14.94 Å; chains: 1; bounding box: 31×29×38 Å

Secondary structure (DSSP, 8-state):
-HHHHHHHS--TT-HHHHHHHTT-----TTTTSSHHHHHHHHHHHHS------HHHHHHHHHHHHHT-SS------S-HHHHHHHHHHTT-

pLDDT: mean 97.27, std 1.97, range [80.81, 98.69]

Sequence (91 aa):
MIARLGKEIDNPESICYWAQKNNIPVLSPALTDGSLGDMIFFHSYKRPGLVLDIVEDLRLINTQAIFARKTGMIILGGGLVKHHIANANLM

InterPro domains:
  IPR002773 Deoxyhypusine synthase [PF01916] (1-91)
  IPR002773 Deoxyhypusine synthase [PTHR11703] (1-91)
  IPR029035 DHS-like NAD/FAD-binding domain superfamily [SSF52467] (1-91)
  IPR036982 Deoxyhypusine synthase superfamily [G3DSA:3.40.910.10] (1-91)

Organism: NCBI:txid161742

Foldseek 3Di:
DLLVVLCVVPDPVDPSVVCNVVVNDDDDLPCLPDPVVVVVVVVCVVPNDDDDDNVVVLCVLLVVLVPDPDDDDDDDDDDPRPCSNVVSNVD